Protein AF-A0AAN8W7M7-F1 (afdb_monomer_lite)

Structure (mmCIF, N/CA/C/O backbone):
data_AF-A0AAN8W7M7-F1
#
_entry.id   AF-A0AAN8W7M7-F1
#
loop_
_atom_site.group_PDB
_atom_site.id
_atom_site.type_symbol
_atom_site.label_atom_id
_atom_site.label_alt_id
_atom_site.label_comp_id
_atom_site.label_asym_id
_atom_site.label_entity_id
_atom_site.label_seq_id
_atom_site.pdbx_PDB_ins_code
_atom_site.Cartn_x
_atom_site.Cartn_y
_atom_site.Cartn_z
_atom_site.occupancy
_atom_site.B_iso_or_equiv
_atom_site.auth_seq_id
_atom_site.auth_comp_id
_atom_site.auth_asym_id
_atom_site.auth_atom_id
_atom_site.pdbx_PDB_model_num
ATOM 1 N N . MET A 1 1 ? -15.873 6.853 19.336 1.00 48.91 1 MET A N 1
ATOM 2 C CA . MET A 1 1 ? -15.543 5.519 18.790 1.00 48.91 1 MET A CA 1
ATOM 3 C C . MET A 1 1 ? -14.182 5.645 18.121 1.00 48.91 1 MET A C 1
ATOM 5 O O . MET A 1 1 ? -13.987 6.642 17.441 1.00 48.91 1 MET A O 1
ATOM 9 N N . ILE A 1 2 ? -13.225 4.752 18.388 1.00 52.62 2 ILE A N 1
ATOM 10 C CA . ILE A 1 2 ? -11.899 4.818 17.746 1.00 52.62 2 ILE A CA 1
ATOM 11 C C . ILE A 1 2 ? -12.041 4.187 16.356 1.00 52.62 2 ILE A C 1
ATOM 13 O O . ILE A 1 2 ? -12.445 3.024 16.296 1.00 52.62 2 ILE A O 1
ATOM 17 N N . PRO A 1 3 ? -11.762 4.911 15.264 1.00 59.16 3 PRO A N 1
ATOM 18 C CA . PRO A 1 3 ? -11.926 4.378 13.921 1.00 59.16 3 PRO A CA 1
ATOM 19 C C . PRO A 1 3 ? -10.952 3.215 13.685 1.00 59.16 3 PRO A C 1
ATOM 21 O O . PRO A 1 3 ? -9.737 3.339 13.873 1.00 59.16 3 PRO A O 1
ATOM 24 N N . ALA A 1 4 ? -11.508 2.058 13.327 1.00 56.62 4 ALA A N 1
ATOM 25 C CA . ALA A 1 4 ? -10.762 0.838 13.054 1.00 56.62 4 ALA A CA 1
ATOM 26 C C . ALA A 1 4 ? -10.375 0.788 11.576 1.00 56.62 4 ALA A C 1
ATOM 28 O O . ALA A 1 4 ? -11.257 0.900 10.730 1.00 56.62 4 ALA A O 1
ATOM 29 N N . VAL A 1 5 ? -9.089 0.586 11.276 1.00 61.38 5 VAL A N 1
ATOM 30 C CA . VAL A 1 5 ? -8.593 0.468 9.898 1.00 61.38 5 VAL A CA 1
ATOM 31 C C . VAL A 1 5 ? -8.290 -0.986 9.548 1.00 61.38 5 VAL A C 1
ATOM 33 O O . VAL A 1 5 ? -7.546 -1.661 10.269 1.00 61.38 5 VAL A O 1
ATOM 36 N N . LEU A 1 6 ? -8.848 -1.446 8.425 1.00 55.50 6 LEU A N 1
ATOM 37 C CA . LEU A 1 6 ? -8.321 -2.572 7.653 1.00 55.50 6 LEU A CA 1
ATOM 38 C C . LEU A 1 6 ? -7.426 -1.991 6.555 1.00 55.50 6 LEU A C 1
ATOM 40 O O . LEU A 1 6 ? -7.932 -1.289 5.680 1.00 55.50 6 LEU A O 1
ATOM 44 N N . MET A 1 7 ? -6.118 -2.247 6.625 1.00 55.16 7 MET A N 1
ATOM 45 C CA . MET A 1 7 ? -5.157 -1.791 5.617 1.00 55.16 7 MET A CA 1
ATOM 46 C C . MET A 1 7 ? -4.913 -2.913 4.617 1.00 55.16 7 MET A C 1
ATOM 48 O O . MET A 1 7 ? -4.115 -3.805 4.884 1.00 55.16 7 MET A O 1
ATOM 52 N N . ALA A 1 8 ? -5.638 -2.913 3.500 1.00 55.44 8 ALA A N 1
ATOM 53 C CA . ALA A 1 8 ? -5.458 -3.947 2.488 1.00 55.44 8 ALA A CA 1
ATOM 54 C C . ALA A 1 8 ? -4.389 -3.546 1.476 1.00 55.44 8 ALA A C 1
ATOM 56 O O . ALA A 1 8 ? -4.497 -2.503 0.821 1.00 55.44 8 ALA A O 1
ATOM 57 N N . ILE A 1 9 ? -3.366 -4.397 1.385 1.00 53.19 9 ILE A N 1
ATOM 58 C CA . ILE A 1 9 ? -2.239 -4.246 0.477 1.00 53.19 9 ILE A CA 1
ATOM 59 C C . ILE A 1 9 ? -2.463 -5.194 -0.692 1.00 53.19 9 ILE A C 1
ATOM 61 O O . ILE A 1 9 ? -2.565 -6.410 -0.535 1.00 53.19 9 ILE A O 1
ATOM 65 N N . TRP A 1 10 ? -2.666 -4.599 -1.861 1.00 57.31 10 TRP A N 1
ATOM 66 C CA . TRP A 1 10 ? -3.064 -5.319 -3.059 1.00 57.31 10 TRP A CA 1
ATOM 67 C C . TRP A 1 10 ? -1.834 -5.653 -3.888 1.00 57.31 10 TRP A C 1
ATOM 69 O O . TRP A 1 10 ? -1.489 -4.918 -4.814 1.00 57.31 10 TRP A O 1
ATOM 79 N N . GLY A 1 11 ? -1.203 -6.783 -3.577 1.00 50.47 11 GLY A N 1
ATOM 80 C CA . GLY A 1 11 ? -0.326 -7.473 -4.510 1.00 50.47 11 GLY A CA 1
ATOM 81 C C . GLY A 1 11 ? -1.162 -8.013 -5.664 1.00 50.47 11 GLY A C 1
ATOM 82 O O . GLY A 1 11 ? -1.780 -9.073 -5.577 1.00 50.47 11 GLY A O 1
ATOM 83 N N . TRP A 1 12 ? -1.240 -7.255 -6.751 1.00 53.88 12 TRP A N 1
ATOM 84 C CA . TRP A 1 12 ? -1.581 -7.848 -8.031 1.00 53.88 12 TRP A CA 1
ATOM 85 C C . TRP A 1 12 ? -0.341 -8.565 -8.499 1.00 53.88 12 TRP A C 1
ATOM 87 O O . TRP A 1 12 ? 0.666 -7.890 -8.723 1.00 53.88 12 TRP A O 1
ATOM 97 N N . PRO A 1 13 ? -0.367 -9.898 -8.607 1.00 47.41 13 PRO A N 1
ATOM 98 C CA . PRO A 1 13 ? 0.835 -10.595 -8.976 1.00 47.41 13 PRO A CA 1
ATOM 99 C C . PRO A 1 13 ? 1.185 -10.136 -10.390 1.00 47.41 13 PRO A C 1
ATOM 101 O O . PRO A 1 13 ? 0.409 -10.323 -11.333 1.00 47.41 13 PRO A O 1
ATOM 104 N N . SER A 1 14 ? 2.375 -9.549 -10.521 1.00 45.50 14 SER A N 1
ATOM 105 C CA . SER A 1 14 ? 3.036 -9.192 -11.784 1.00 45.50 14 SER A CA 1
ATOM 106 C C . SER A 1 14 ? 2.979 -10.330 -12.820 1.00 45.50 14 SER A C 1
ATOM 108 O O . SER A 1 14 ? 3.102 -10.102 -14.014 1.00 45.50 14 SER A O 1
ATOM 110 N N . SER A 1 15 ? 2.686 -11.557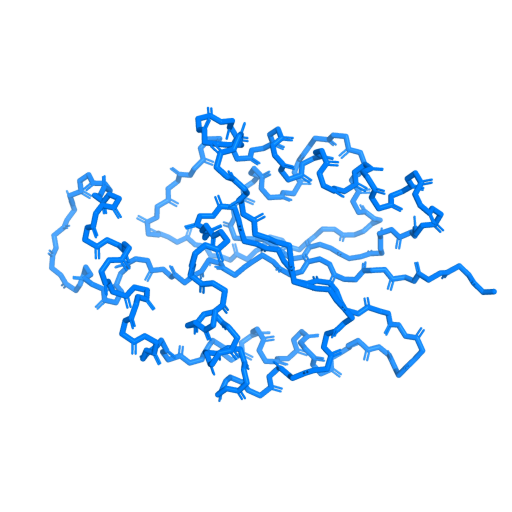 -12.383 1.00 42.62 15 SER A N 1
ATOM 111 C CA . SER A 1 15 ? 2.349 -12.742 -13.179 1.00 42.62 15 SER A CA 1
ATOM 112 C C . SER A 1 15 ? 1.275 -12.594 -14.266 1.00 42.62 15 SER A C 1
ATOM 114 O O . SER A 1 15 ? 1.316 -13.375 -15.208 1.00 42.62 15 SER A O 1
ATOM 116 N N . LEU A 1 16 ? 0.354 -11.622 -14.211 1.00 45.38 16 LEU A N 1
ATOM 117 C CA . LEU A 1 16 ? -0.549 -11.382 -15.356 1.00 45.38 16 LEU A CA 1
ATOM 118 C C . LEU A 1 16 ? 0.182 -10.758 -16.557 1.00 45.38 16 LEU A C 1
ATOM 120 O O . LEU A 1 16 ? -0.255 -10.934 -17.688 1.00 45.38 16 LEU A O 1
ATOM 124 N N . LEU A 1 17 ? 1.323 -10.099 -16.326 1.00 45.66 17 LEU A N 1
ATOM 125 C CA . LEU A 1 17 ? 2.305 -9.752 -17.365 1.00 45.66 17 LEU A CA 1
ATOM 126 C C . LEU A 1 17 ? 3.271 -10.907 -17.655 1.00 45.66 17 LEU A C 1
ATOM 128 O O . LEU A 1 17 ? 3.847 -10.999 -18.734 1.00 45.66 17 LEU A O 1
ATOM 132 N N . HIS A 1 18 ? 3.475 -11.775 -16.667 1.00 47.53 18 HIS A N 1
ATOM 133 C CA . HIS A 1 18 ? 4.533 -12.777 -16.619 1.00 47.53 18 HIS A CA 1
ATOM 134 C C . HIS A 1 18 ? 4.004 -14.208 -16.787 1.00 47.53 18 HIS A C 1
ATOM 136 O O . HIS A 1 18 ? 4.516 -15.148 -16.179 1.00 47.53 18 HIS A O 1
ATOM 142 N N . GLU A 1 19 ? 3.036 -14.418 -17.686 1.00 41.47 19 GLU A N 1
ATOM 143 C CA . GLU A 1 19 ? 2.653 -15.773 -18.113 1.00 41.47 19 GLU A CA 1
ATOM 144 C C . GLU A 1 19 ? 3.833 -16.549 -18.727 1.00 41.47 19 GLU A C 1
ATOM 146 O O . GLU A 1 19 ? 3.750 -17.760 -18.933 1.00 41.47 19 GLU A O 1
ATOM 151 N N . LYS A 1 20 ? 4.965 -15.889 -19.011 1.00 42.25 20 LYS A N 1
ATOM 152 C CA . LYS A 1 20 ? 6.170 -16.536 -19.524 1.00 42.25 20 LYS A CA 1
ATOM 153 C C . LYS A 1 20 ? 7.436 -15.895 -18.952 1.00 42.25 20 LYS A C 1
ATOM 155 O O . LYS A 1 20 ? 7.844 -14.829 -19.400 1.00 42.25 20 LYS A O 1
ATOM 160 N N . ASN A 1 21 ? 8.123 -16.664 -18.103 1.00 43.09 21 ASN A N 1
ATOM 161 C CA . ASN A 1 21 ? 9.558 -16.617 -17.766 1.00 43.09 21 ASN A CA 1
ATOM 162 C C . ASN A 1 21 ? 9.944 -15.955 -16.438 1.00 43.09 21 ASN A C 1
ATOM 164 O O . ASN A 1 21 ? 9.707 -14.784 -16.224 1.00 43.09 21 ASN A O 1
ATOM 168 N N . LEU A 1 22 ? 10.673 -16.716 -15.621 1.00 49.09 22 LEU A N 1
ATOM 169 C CA . LEU A 1 22 ? 11.419 -16.354 -14.407 1.00 49.09 22 LEU A CA 1
ATOM 170 C C . LEU A 1 22 ? 12.398 -15.167 -14.604 1.00 49.09 22 LEU A C 1
ATOM 172 O O . LEU A 1 22 ? 13.615 -15.362 -14.582 1.00 49.09 22 LEU A O 1
ATOM 176 N N . ARG A 1 23 ? 11.916 -13.947 -14.856 1.00 53.19 23 ARG A N 1
ATOM 177 C CA . ARG A 1 23 ? 12.758 -12.757 -15.051 1.00 53.19 23 ARG A CA 1
ATOM 178 C C . ARG A 1 23 ? 12.646 -11.788 -13.876 1.00 53.19 23 ARG A C 1
ATOM 180 O O . ARG A 1 23 ? 11.663 -11.773 -13.145 1.00 53.19 23 ARG A O 1
ATOM 187 N N . VAL A 1 24 ? 13.723 -11.022 -13.701 1.00 63.88 24 VAL A N 1
ATOM 188 C CA . VAL A 1 24 ? 13.860 -9.912 -12.749 1.00 63.88 24 VAL A CA 1
ATOM 189 C C . VAL A 1 24 ? 12.692 -8.938 -12.932 1.00 63.88 24 VAL A C 1
ATOM 191 O O . VAL A 1 24 ? 12.318 -8.652 -14.067 1.00 63.88 24 VAL A O 1
ATOM 194 N N . PHE A 1 25 ? 12.129 -8.446 -11.825 1.00 70.69 25 PHE A N 1
ATOM 195 C CA . PHE A 1 25 ? 11.065 -7.441 -11.832 1.00 70.69 25 PHE A CA 1
ATOM 196 C C . PHE A 1 25 ? 11.503 -6.187 -12.608 1.00 70.69 25 PHE A C 1
ATOM 198 O O . PHE A 1 25 ? 12.556 -5.622 -12.312 1.00 70.69 25 PHE A O 1
ATOM 205 N N . ASP A 1 26 ? 10.696 -5.769 -13.587 1.00 77.31 26 ASP A N 1
ATOM 206 C CA . ASP A 1 26 ? 10.883 -4.533 -14.351 1.00 77.31 26 ASP A CA 1
ATOM 207 C C . ASP A 1 26 ? 9.786 -3.531 -13.982 1.00 77.31 26 ASP A C 1
ATOM 209 O O . ASP A 1 26 ? 8.606 -3.750 -14.265 1.00 77.31 26 ASP A O 1
ATOM 213 N N . GLU A 1 27 ? 10.187 -2.443 -13.325 1.00 77.81 27 GLU A N 1
ATOM 214 C CA . GLU A 1 27 ? 9.272 -1.432 -12.785 1.00 77.81 27 GLU A CA 1
ATOM 215 C C . GLU A 1 27 ? 8.519 -0.691 -13.898 1.00 77.81 27 GLU A C 1
ATOM 217 O O . GLU A 1 27 ? 7.318 -0.474 -13.776 1.00 77.81 27 GLU A O 1
ATOM 222 N N . ASN A 1 28 ? 9.178 -0.403 -15.027 1.00 84.25 28 ASN A N 1
ATOM 223 C CA . ASN A 1 28 ? 8.558 0.306 -16.151 1.00 84.25 28 ASN A CA 1
ATOM 224 C C . ASN A 1 28 ? 7.439 -0.518 -16.804 1.00 84.25 28 ASN A C 1
ATOM 226 O O . ASN A 1 28 ? 6.335 -0.015 -16.989 1.00 84.25 28 ASN A O 1
ATOM 230 N N . SER A 1 29 ? 7.691 -1.796 -17.110 1.00 82.75 29 SER A N 1
ATOM 231 C CA . SER A 1 29 ? 6.667 -2.686 -17.679 1.00 82.75 29 SER A CA 1
ATOM 232 C C . SER A 1 29 ? 5.493 -2.889 -16.720 1.00 82.75 29 SER A C 1
ATOM 234 O O . SER A 1 29 ? 4.347 -3.029 -17.151 1.00 82.75 29 SER A O 1
ATOM 236 N N . PHE A 1 30 ? 5.766 -2.933 -15.411 1.00 79.75 30 PHE A N 1
ATOM 237 C CA . PHE A 1 30 ? 4.713 -2.997 -14.405 1.00 79.75 30 PHE A CA 1
ATOM 238 C C . PHE A 1 30 ? 3.869 -1.721 -14.416 1.00 79.75 30 PHE A C 1
ATOM 240 O O . PHE A 1 30 ? 2.645 -1.815 -14.476 1.00 79.75 30 PHE A O 1
ATOM 247 N N . ASP A 1 31 ? 4.505 -0.553 -14.427 1.00 84.62 31 ASP A N 1
ATOM 248 C CA . ASP A 1 31 ? 3.836 0.746 -14.461 1.00 84.62 31 ASP A CA 1
ATOM 249 C C . ASP A 1 31 ? 2.972 0.935 -15.717 1.00 84.62 31 ASP A C 1
ATOM 251 O O . ASP A 1 31 ? 1.811 1.333 -15.612 1.00 84.62 31 ASP A O 1
ATOM 255 N N . GLU A 1 32 ? 3.469 0.546 -16.893 1.00 87.31 32 GLU A N 1
ATOM 256 C CA . GLU A 1 32 ? 2.687 0.573 -18.136 1.00 87.31 32 GLU A CA 1
ATOM 257 C C . GLU A 1 32 ? 1.430 -0.307 -18.046 1.00 87.31 32 GLU A C 1
ATOM 259 O O . GLU A 1 32 ? 0.348 0.084 -18.487 1.00 87.31 32 GLU A O 1
ATOM 264 N N . TRP A 1 33 ? 1.533 -1.487 -17.432 1.00 83.88 33 TRP A N 1
ATOM 265 C CA . TRP A 1 33 ? 0.382 -2.366 -17.214 1.00 83.88 33 TRP A CA 1
ATOM 266 C C . TRP A 1 33 ? -0.608 -1.814 -16.190 1.00 83.88 33 TRP A C 1
ATOM 268 O O . TRP A 1 33 ? -1.822 -1.977 -16.342 1.00 83.88 33 TRP A O 1
ATOM 278 N N . VAL A 1 34 ? -0.111 -1.154 -15.142 1.00 84.62 34 VAL A N 1
ATOM 279 C CA . VAL A 1 34 ? -0.958 -0.456 -14.174 1.00 84.62 34 VAL A CA 1
ATOM 280 C C . VAL A 1 34 ? -1.840 0.567 -14.881 1.00 84.62 34 VAL A C 1
ATOM 282 O O . VAL A 1 34 ? -3.044 0.619 -14.595 1.00 84.62 34 VAL A O 1
ATOM 285 N N . ASP A 1 35 ? -1.261 1.325 -15.807 1.00 89.75 35 ASP A N 1
ATOM 286 C CA . ASP A 1 35 ? -1.930 2.397 -16.539 1.00 89.75 35 ASP A CA 1
ATOM 287 C C . ASP A 1 35 ? -3.039 1.887 -17.476 1.00 89.75 35 ASP A C 1
ATOM 289 O O . ASP A 1 35 ? -3.988 2.618 -17.770 1.00 89.75 35 ASP A O 1
ATOM 293 N N . LEU A 1 36 ? -3.021 0.603 -17.860 1.00 88.56 36 LEU A N 1
ATOM 294 C CA . LEU A 1 36 ? -4.134 -0.022 -18.590 1.00 88.56 36 LEU A CA 1
ATOM 295 C C . LEU A 1 36 ? -5.420 -0.071 -17.746 1.00 88.56 36 LEU A C 1
ATOM 297 O O . LEU A 1 36 ? -6.532 0.041 -18.270 1.00 88.56 36 LEU A O 1
ATOM 301 N N . ALA A 1 37 ? -5.292 -0.197 -16.421 1.00 86.94 37 ALA A N 1
ATOM 302 C CA . ALA A 1 37 ? -6.415 -0.373 -15.501 1.00 86.94 37 ALA A CA 1
ATOM 303 C C . ALA A 1 37 ? -7.363 -1.526 -15.903 1.00 86.94 37 ALA A C 1
ATOM 305 O O . ALA A 1 37 ? -8.589 -1.377 -15.873 1.00 86.94 37 ALA A O 1
ATOM 306 N N . GLU A 1 38 ? -6.771 -2.656 -16.300 1.00 85.50 38 GLU A N 1
ATOM 307 C CA . GLU A 1 38 ? -7.453 -3.892 -16.729 1.00 85.50 38 GLU A CA 1
ATOM 308 C C . GLU A 1 38 ? -7.131 -5.073 -15.818 1.00 85.50 38 GLU A C 1
ATOM 310 O O . GLU A 1 38 ? -7.131 -6.242 -16.204 1.00 85.50 38 GLU A O 1
ATOM 315 N N . ALA A 1 39 ? -6.820 -4.764 -14.573 1.00 78.56 39 ALA A N 1
ATOM 316 C CA . ALA A 1 39 ? -6.437 -5.768 -13.625 1.00 78.56 39 ALA A CA 1
ATOM 317 C C . ALA A 1 39 ? -7.710 -6.636 -13.313 1.00 78.56 39 ALA A C 1
ATOM 319 O O . ALA A 1 39 ? -8.729 -6.072 -12.894 1.00 78.56 39 ALA A O 1
ATOM 320 N N . PRO A 1 40 ? -7.700 -7.993 -13.456 1.00 76.06 40 PRO A N 1
ATOM 321 C CA . PRO A 1 40 ? -8.760 -8.935 -13.002 1.00 76.06 40 PRO A CA 1
ATOM 322 C C . PRO A 1 40 ? -8.906 -9.204 -11.478 1.00 76.06 40 PRO A C 1
ATOM 324 O O . PRO A 1 40 ? -8.009 -9.717 -10.814 1.00 76.06 40 PRO A O 1
ATOM 327 N N . ALA A 1 41 ? -10.058 -8.873 -10.894 1.00 72.50 41 ALA A N 1
ATOM 328 C CA . ALA A 1 41 ? -10.258 -8.873 -9.440 1.00 72.50 41 ALA A CA 1
ATOM 329 C C . ALA A 1 41 ? -9.889 -10.194 -8.723 1.00 72.50 41 ALA A C 1
ATOM 331 O O . ALA A 1 41 ? -10.367 -11.277 -9.075 1.00 72.50 41 ALA A O 1
ATOM 332 N N . LEU A 1 42 ? -9.123 -10.105 -7.629 1.00 70.75 42 LEU A N 1
ATOM 333 C CA . LEU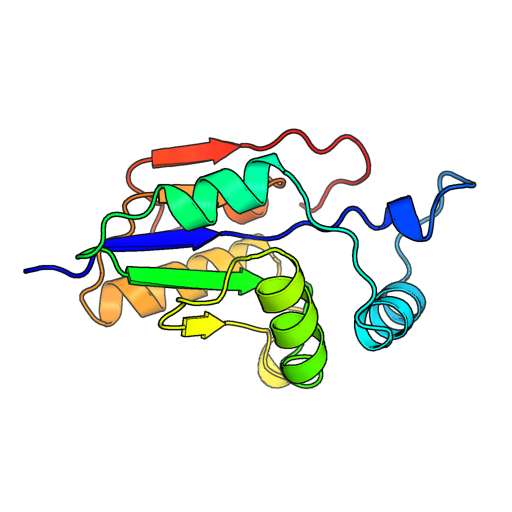 A 1 42 ? -8.847 -11.246 -6.752 1.00 70.75 42 LEU A CA 1
ATOM 334 C C . LEU A 1 42 ? -10.051 -11.527 -5.831 1.00 70.75 42 LEU A C 1
ATOM 336 O O . LEU A 1 42 ? -10.440 -10.699 -5.006 1.00 70.75 42 LEU A O 1
ATOM 340 N N . ARG A 1 43 ? -10.632 -12.733 -5.908 1.00 71.00 43 ARG A N 1
ATOM 341 C CA . ARG A 1 43 ? -11.837 -13.102 -5.126 1.00 71.00 43 ARG A CA 1
ATOM 342 C C . ARG A 1 43 ? -11.657 -13.013 -3.604 1.00 71.00 43 ARG A C 1
ATOM 344 O O . ARG A 1 43 ? -12.590 -12.630 -2.904 1.00 71.00 43 ARG A O 1
ATOM 351 N N . ALA A 1 44 ? -10.489 -13.391 -3.079 1.00 68.56 44 ALA A N 1
ATOM 352 C CA . ALA A 1 44 ? -10.198 -13.308 -1.638 1.00 68.56 44 ALA A CA 1
ATOM 353 C C . ALA A 1 44 ? -10.224 -11.855 -1.136 1.00 68.56 44 ALA A C 1
ATOM 355 O O . ALA A 1 44 ? -10.685 -11.540 -0.044 1.00 68.56 44 ALA A O 1
ATOM 356 N N . SER A 1 45 ? -9.779 -10.979 -2.013 1.00 67.19 45 SER A N 1
ATOM 357 C CA . SER A 1 45 ? -9.669 -9.548 -1.854 1.00 67.19 45 SER A CA 1
ATOM 358 C C . SER A 1 45 ? -11.042 -8.861 -1.845 1.00 67.19 45 SER A C 1
ATOM 360 O O . SER A 1 45 ? -11.318 -8.070 -0.950 1.00 67.19 45 SER A O 1
ATOM 362 N N . LEU A 1 46 ? -11.964 -9.269 -2.730 1.00 72.00 46 LEU A N 1
ATOM 363 C CA . LEU A 1 46 ? -13.381 -8.870 -2.662 1.00 72.00 46 LEU A CA 1
ATOM 364 C C . LEU A 1 46 ? -13.992 -9.209 -1.292 1.00 72.00 46 LEU A C 1
ATOM 366 O O . LEU A 1 46 ? -14.663 -8.376 -0.686 1.00 72.00 46 LEU A O 1
ATOM 370 N N . ARG A 1 47 ? -13.740 -10.422 -0.772 1.00 73.31 47 ARG A N 1
ATOM 371 C CA . ARG A 1 47 ? -14.263 -10.814 0.547 1.00 73.31 47 ARG A CA 1
ATOM 372 C C . ARG A 1 47 ? -13.772 -9.871 1.643 1.00 73.31 47 ARG A C 1
ATOM 374 O O . ARG A 1 47 ? -14.580 -9.459 2.465 1.00 73.31 47 ARG A O 1
ATOM 381 N N . LEU A 1 48 ? -12.500 -9.477 1.632 1.00 71.00 48 LEU A N 1
ATOM 382 C CA . LEU A 1 48 ? -11.962 -8.512 2.598 1.00 71.00 48 LEU A CA 1
ATOM 383 C C . LEU A 1 48 ? -12.678 -7.153 2.525 1.00 71.00 48 LEU A C 1
ATOM 385 O O . LEU A 1 48 ? -13.039 -6.613 3.569 1.00 71.00 48 LEU A O 1
ATOM 389 N N . CYS A 1 49 ? -12.975 -6.657 1.320 1.00 71.81 49 CYS A N 1
ATOM 390 C CA . CYS A 1 49 ? -13.744 -5.421 1.131 1.00 71.81 49 CYS A CA 1
ATOM 391 C C . CYS A 1 49 ? -15.155 -5.510 1.733 1.00 71.81 49 CYS A C 1
ATOM 393 O O . CYS A 1 49 ? -15.642 -4.549 2.322 1.00 71.81 49 CYS A O 1
ATOM 395 N N . THR A 1 50 ? -15.798 -6.680 1.633 1.00 70.12 50 THR A N 1
ATOM 396 C CA . THR A 1 50 ? -17.151 -6.912 2.175 1.00 70.12 50 THR A CA 1
ATOM 397 C C . THR A 1 50 ? -17.192 -7.224 3.671 1.00 70.12 50 THR A C 1
ATOM 399 O O . THR A 1 50 ? -18.243 -7.106 4.291 1.00 70.12 50 THR A O 1
ATOM 402 N N . LEU A 1 51 ? -16.074 -7.662 4.258 1.00 68.62 51 LEU A N 1
ATOM 403 C CA . LEU A 1 51 ? -16.008 -8.089 5.660 1.00 68.62 51 LEU A CA 1
ATOM 404 C C . LEU A 1 51 ? -15.759 -6.934 6.631 1.00 68.62 51 LEU A C 1
ATOM 406 O O . LEU A 1 51 ? -15.829 -7.141 7.844 1.00 68.62 51 LEU A O 1
ATOM 410 N N . THR A 1 52 ? -15.461 -5.734 6.131 1.00 66.00 52 THR A N 1
ATOM 411 C CA . THR A 1 52 ? -15.323 -4.576 7.013 1.00 66.00 52 THR A CA 1
ATOM 412 C C . THR A 1 52 ? -16.713 -4.179 7.519 1.00 66.00 52 THR A C 1
ATOM 414 O O . THR A 1 52 ? -17.603 -3.956 6.698 1.00 66.00 52 THR A O 1
ATOM 417 N N . PRO A 1 53 ? -16.935 -4.108 8.846 1.00 59.81 53 PRO A N 1
ATOM 418 C CA . PRO A 1 53 ? -18.215 -3.677 9.404 1.00 59.81 53 PRO A CA 1
ATOM 419 C C . PRO A 1 53 ? -18.609 -2.293 8.879 1.00 59.81 53 PRO A C 1
ATOM 421 O O . PRO A 1 53 ? -17.727 -1.481 8.616 1.00 59.81 53 PRO A O 1
ATOM 424 N N . ALA A 1 54 ? -19.909 -1.998 8.798 1.00 60.16 54 ALA A N 1
ATOM 425 C CA . ALA A 1 54 ? -20.411 -0.701 8.324 1.00 60.16 54 ALA A CA 1
ATOM 426 C C . ALA A 1 54 ? -19.847 0.508 9.106 1.00 60.16 54 ALA A C 1
ATOM 428 O O . ALA A 1 54 ? -19.694 1.585 8.540 1.00 60.16 54 ALA A O 1
ATOM 429 N N . ASP A 1 55 ? -19.485 0.309 10.378 1.00 61.19 55 ASP A N 1
ATOM 430 C CA . ASP A 1 55 ? -18.888 1.333 11.250 1.00 61.19 55 ASP A CA 1
ATOM 431 C C . ASP A 1 55 ? -17.341 1.329 11.230 1.00 61.19 55 ASP A C 1
ATOM 433 O O . ASP A 1 55 ? -16.689 2.103 11.936 1.00 61.19 55 ASP A O 1
ATOM 437 N N . GLY A 1 56 ? -16.733 0.410 10.474 1.00 63.81 56 GLY A N 1
ATOM 438 C CA . GLY A 1 56 ? -15.290 0.293 10.283 1.00 63.81 56 GLY A CA 1
ATOM 439 C C . GLY A 1 56 ? -14.815 1.105 9.082 1.00 63.81 56 GLY A C 1
ATOM 440 O O . GLY A 1 56 ? -15.515 1.243 8.084 1.00 63.81 56 GLY A O 1
ATOM 441 N N . ILE A 1 57 ? -13.591 1.622 9.155 1.00 67.56 57 ILE A N 1
ATOM 442 C CA . ILE A 1 57 ? -13.001 2.440 8.099 1.00 67.56 57 ILE A CA 1
ATOM 443 C C . ILE A 1 57 ? -12.056 1.588 7.255 1.00 67.56 57 ILE A C 1
ATOM 445 O O . ILE A 1 57 ? -11.122 0.959 7.753 1.00 67.56 57 ILE A O 1
ATOM 449 N N . GLN A 1 58 ? -12.276 1.578 5.943 1.00 69.81 58 GLN A N 1
ATOM 450 C CA . GLN A 1 58 ? -11.386 0.898 5.005 1.00 69.81 58 GLN A CA 1
ATOM 451 C C . GLN A 1 58 ? -10.326 1.875 4.503 1.00 69.81 58 GLN A C 1
ATOM 453 O O . GLN A 1 58 ? -10.647 2.928 3.947 1.00 69.81 58 GLN A O 1
ATOM 458 N N . THR A 1 59 ? -9.053 1.524 4.687 1.00 69.88 59 THR A N 1
ATOM 459 C CA . THR A 1 59 ? -7.934 2.230 4.057 1.00 69.88 59 THR A CA 1
ATOM 460 C C . THR A 1 59 ? -7.208 1.267 3.138 1.00 69.88 59 THR A C 1
ATOM 462 O O . THR A 1 59 ? -6.752 0.209 3.554 1.00 69.88 59 THR A O 1
ATOM 465 N N . TYR A 1 60 ? -7.062 1.638 1.877 1.00 72.31 60 TYR A N 1
ATOM 466 C CA . TYR A 1 60 ? -6.244 0.892 0.935 1.00 72.31 60 TYR A CA 1
ATOM 467 C C . TYR A 1 60 ? -4.866 1.518 0.851 1.00 72.31 60 TYR A C 1
ATOM 469 O O . TYR A 1 60 ? -4.740 2.743 0.813 1.00 72.31 60 TYR A O 1
ATOM 477 N N . SER A 1 61 ? -3.831 0.687 0.809 1.00 68.25 61 SER A N 1
ATOM 478 C CA . SER A 1 61 ? -2.478 1.164 0.566 1.00 68.25 61 SER A CA 1
ATOM 479 C C . SER A 1 61 ? -1.751 0.255 -0.400 1.00 68.25 61 SER A C 1
ATOM 481 O O . SER A 1 61 ? -1.872 -0.964 -0.326 1.00 68.25 61 SER A O 1
ATOM 483 N N . ALA A 1 62 ? -0.997 0.856 -1.311 1.00 70.31 62 ALA A N 1
ATOM 484 C CA . ALA A 1 62 ? -0.172 0.123 -2.251 1.00 70.31 62 ALA A CA 1
ATOM 485 C C . ALA A 1 62 ? 1.230 0.736 -2.277 1.00 70.31 62 ALA A C 1
ATOM 487 O O . ALA A 1 62 ? 1.425 1.875 -2.690 1.00 70.31 62 ALA A O 1
ATOM 488 N N . ASN A 1 63 ? 2.207 -0.049 -1.831 1.00 68.38 63 ASN A N 1
ATOM 489 C CA . ASN A 1 63 ? 3.631 0.287 -1.813 1.00 68.38 63 ASN A CA 1
ATOM 490 C C . ASN A 1 63 ? 4.290 0.264 -3.199 1.00 68.38 63 ASN A C 1
ATOM 492 O O . ASN A 1 63 ? 5.391 0.778 -3.316 1.00 68.38 63 ASN A O 1
ATOM 496 N N . TRP A 1 64 ? 3.659 -0.290 -4.230 1.00 73.44 64 TRP A N 1
ATOM 497 C CA . TRP A 1 64 ? 4.200 -0.313 -5.602 1.00 73.44 64 TRP A CA 1
ATOM 498 C C . TRP A 1 64 ? 3.420 0.568 -6.564 1.00 73.44 64 TRP A C 1
ATOM 500 O O . TRP A 1 64 ? 3.587 0.471 -7.769 1.00 73.44 64 TRP A O 1
ATOM 510 N N . ARG A 1 65 ? 2.508 1.386 -6.038 1.00 84.19 65 ARG A N 1
ATOM 511 C CA . ARG A 1 65 ? 1.721 2.315 -6.837 1.00 84.19 65 ARG A CA 1
ATOM 512 C C . ARG A 1 65 ? 2.112 3.720 -6.458 1.00 84.19 65 ARG A C 1
ATOM 514 O O . ARG A 1 65 ? 2.130 4.074 -5.276 1.00 84.19 65 ARG A O 1
ATOM 521 N N . SER A 1 66 ? 2.400 4.515 -7.464 1.00 88.38 66 SER A N 1
ATOM 522 C CA . SER A 1 66 ? 2.642 5.935 -7.297 1.00 88.38 66 SER A CA 1
ATOM 523 C C . SER A 1 66 ? 1.319 6.707 -7.246 1.00 88.38 66 SER A C 1
ATOM 525 O O . SER A 1 66 ? 0.266 6.251 -7.700 1.00 88.38 66 SER A O 1
ATOM 527 N N . GLU A 1 67 ? 1.369 7.930 -6.733 1.00 92.38 67 GLU A N 1
ATOM 528 C CA . GLU A 1 67 ? 0.235 8.854 -6.762 1.00 92.38 67 GLU A CA 1
ATOM 529 C C . GLU A 1 67 ? -0.215 9.212 -8.188 1.00 92.38 67 GLU A C 1
ATOM 531 O O . GLU A 1 67 ? -1.404 9.460 -8.399 1.00 92.38 67 GLU A O 1
ATOM 536 N N . TYR A 1 68 ? 0.679 9.180 -9.188 1.00 92.88 68 TYR A N 1
ATOM 537 C CA . TYR A 1 68 ? 0.284 9.444 -10.578 1.00 92.88 68 TYR A CA 1
ATOM 538 C C . TYR A 1 68 ? -0.680 8.364 -11.109 1.00 92.88 68 TYR A C 1
ATOM 540 O O . TYR A 1 68 ? -1.564 8.665 -11.910 1.00 92.88 68 TYR A O 1
ATOM 548 N N . GLN A 1 69 ? -0.595 7.136 -10.581 1.00 90.94 69 GLN A N 1
ATOM 549 C CA . GLN A 1 69 ? -1.441 5.996 -10.954 1.00 90.94 69 GLN A CA 1
ATOM 550 C C . GLN A 1 69 ? -2.762 5.920 -10.174 1.00 90.94 69 GLN A C 1
ATOM 552 O O . GLN A 1 69 ? -3.491 4.920 -10.251 1.00 90.94 69 GLN A O 1
ATOM 557 N N . ARG A 1 70 ? -3.103 6.949 -9.386 1.00 92.38 70 ARG A N 1
ATOM 558 C CA . ARG A 1 70 ? -4.285 6.946 -8.512 1.00 92.38 70 ARG A CA 1
ATOM 559 C C . ARG A 1 70 ? -5.570 6.615 -9.260 1.00 92.38 70 ARG A C 1
ATOM 561 O O . ARG A 1 70 ? -6.321 5.747 -8.817 1.00 92.38 70 ARG A O 1
ATOM 568 N N . ASN A 1 71 ? -5.806 7.260 -10.399 1.00 93.81 71 ASN A N 1
ATOM 569 C CA . ASN A 1 71 ? -7.044 7.086 -11.161 1.00 93.81 71 ASN A CA 1
ATOM 570 C C . ASN A 1 71 ? -7.189 5.652 -11.699 1.00 93.81 71 ASN A C 1
ATOM 572 O O . ASN A 1 71 ? -8.258 5.050 -11.575 1.00 93.81 71 ASN A O 1
ATOM 576 N N . PHE A 1 72 ? -6.104 5.074 -12.219 1.00 90.25 72 PHE A N 1
ATOM 577 C CA . PHE A 1 72 ? -6.069 3.693 -12.708 1.00 90.25 72 PHE A CA 1
ATOM 578 C C . PHE A 1 72 ? -6.297 2.683 -11.579 1.00 90.25 72 PHE A C 1
ATOM 580 O O . PHE A 1 72 ? -7.097 1.753 -11.699 1.00 90.25 72 PHE A O 1
ATOM 587 N N . THR A 1 73 ? -5.670 2.923 -10.426 1.00 87.56 73 THR A N 1
ATOM 588 C CA . THR A 1 73 ? -5.835 2.096 -9.224 1.00 87.56 73 THR A CA 1
ATOM 589 C C . THR A 1 73 ? -7.280 2.132 -8.717 1.00 87.56 73 THR A C 1
ATOM 591 O O . THR A 1 73 ? -7.871 1.087 -8.450 1.00 87.56 73 THR A O 1
ATOM 594 N N . GLN A 1 74 ? -7.899 3.314 -8.655 1.00 88.88 74 GLN A N 1
ATOM 595 C CA . GLN A 1 74 ? -9.301 3.458 -8.252 1.00 88.88 74 GLN A CA 1
ATOM 596 C C . GLN A 1 74 ? -10.270 2.771 -9.218 1.00 88.88 74 GLN A C 1
ATOM 598 O O . GLN A 1 74 ? -11.261 2.191 -8.769 1.00 88.88 74 GLN A O 1
ATOM 603 N N . LYS A 1 75 ? -10.000 2.818 -10.530 1.00 89.06 75 LYS A N 1
ATOM 604 C CA . LYS A 1 75 ? -10.800 2.111 -11.540 1.00 89.06 75 LYS A CA 1
ATOM 605 C C . LYS A 1 75 ? -10.780 0.599 -11.292 1.00 89.06 75 LYS A C 1
ATOM 607 O O . LYS A 1 75 ? -11.849 -0.001 -11.220 1.00 89.06 75 LYS A O 1
ATOM 612 N N . ASN A 1 76 ? -9.603 0.012 -11.066 1.00 84.75 76 ASN A N 1
ATOM 613 C CA . ASN A 1 76 ? -9.470 -1.415 -10.748 1.00 84.75 76 ASN A CA 1
ATOM 614 C C . ASN A 1 76 ? -10.162 -1.799 -9.433 1.00 84.75 76 ASN A C 1
ATOM 616 O O . ASN A 1 76 ? -10.836 -2.827 -9.378 1.00 84.75 76 ASN A O 1
ATOM 620 N N . LEU A 1 77 ? -10.036 -0.982 -8.380 1.00 80.88 77 LEU A N 1
ATOM 621 C CA . LEU A 1 77 ? -10.695 -1.238 -7.091 1.00 80.88 77 LEU A CA 1
ATOM 622 C C . LEU A 1 77 ? -12.223 -1.259 -7.233 1.00 80.88 77 LEU A C 1
ATOM 624 O O . LEU A 1 77 ? -12.870 -2.216 -6.806 1.00 80.88 77 LEU A O 1
ATOM 628 N N . LYS A 1 78 ? -12.789 -0.259 -7.920 1.00 84.88 78 LYS A N 1
ATOM 629 C CA . LYS A 1 78 ? -14.230 -0.192 -8.211 1.00 84.88 78 LYS A CA 1
ATOM 630 C C . LYS A 1 78 ? -14.694 -1.370 -9.061 1.00 84.88 78 LYS A C 1
ATOM 632 O O . LYS A 1 78 ? -15.703 -1.987 -8.737 1.00 84.88 78 LYS A O 1
ATOM 637 N N . PHE A 1 79 ? -13.945 -1.708 -10.111 1.00 82.25 79 PHE A N 1
ATOM 638 C CA . PHE A 1 79 ? -14.230 -2.877 -10.946 1.00 82.25 79 PHE A CA 1
ATOM 639 C C . PHE A 1 79 ? -14.187 -4.183 -10.141 1.00 82.25 79 PHE A C 1
ATOM 641 O O . PHE A 1 79 ? -14.980 -5.091 -10.373 1.00 82.25 79 PHE A O 1
ATOM 648 N N . SER A 1 80 ? -13.316 -4.243 -9.134 1.00 74.94 80 SER A N 1
ATOM 649 C CA . SER A 1 80 ? -13.202 -5.369 -8.209 1.00 74.94 80 SER A CA 1
ATOM 650 C C . SER A 1 80 ? -14.289 -5.407 -7.137 1.00 74.94 80 SER A C 1
ATOM 652 O O . SER A 1 80 ? -14.218 -6.279 -6.283 1.00 74.94 80 SER A O 1
ATOM 654 N N . GLY A 1 81 ? -15.269 -4.495 -7.147 1.00 79.25 81 GLY A N 1
ATOM 655 C CA . GLY A 1 81 ? -16.349 -4.435 -6.155 1.00 79.25 81 GLY A CA 1
ATOM 656 C C . GLY A 1 81 ? -15.951 -3.813 -4.812 1.00 79.25 81 GLY A C 1
ATOM 657 O O . GLY A 1 81 ? -16.708 -3.904 -3.851 1.00 79.25 81 GLY A O 1
ATOM 658 N N . CYS A 1 82 ? -14.781 -3.182 -4.733 1.00 78.44 82 CYS A N 1
ATOM 659 C CA . CYS A 1 82 ? -14.294 -2.494 -3.543 1.00 78.44 82 CYS A CA 1
ATOM 660 C C . CYS A 1 82 ? -14.385 -0.992 -3.793 1.00 78.44 82 CYS A C 1
ATOM 662 O O . CYS A 1 82 ? -13.458 -0.443 -4.367 1.00 78.44 82 CYS A O 1
ATOM 664 N N . SER A 1 83 ? -15.482 -0.325 -3.428 1.00 78.19 83 SER A N 1
ATOM 665 C CA . SER A 1 83 ? -15.696 1.110 -3.708 1.00 78.19 83 SER A CA 1
ATOM 666 C C . SER A 1 83 ? -15.692 2.016 -2.477 1.00 78.19 83 SER A C 1
ATOM 668 O O . SER A 1 83 ? -15.518 3.224 -2.621 1.00 78.19 83 SER A O 1
ATOM 670 N N . ASP A 1 84 ? -15.856 1.444 -1.285 1.00 77.12 84 ASP A N 1
ATOM 671 C CA . ASP A 1 84 ? -16.266 2.192 -0.088 1.00 77.12 84 ASP A CA 1
ATOM 672 C C . ASP A 1 84 ? -15.088 2.463 0.860 1.00 77.12 84 ASP A C 1
ATOM 674 O O . ASP A 1 84 ? -15.161 2.261 2.072 1.00 77.12 84 ASP A O 1
ATOM 678 N N . TRP A 1 85 ? -13.954 2.889 0.300 1.00 80.31 85 TRP A N 1
ATOM 679 C CA . TRP A 1 85 ? -12.784 3.258 1.096 1.00 80.31 85 TRP A CA 1
ATOM 680 C C . TRP A 1 85 ? -12.844 4.704 1.571 1.00 80.31 85 TRP A C 1
ATOM 682 O O . TRP A 1 85 ? -13.188 5.607 0.812 1.00 80.31 85 TRP A O 1
ATOM 692 N N . GLU A 1 86 ? -12.403 4.952 2.804 1.00 83.25 86 GLU A N 1
ATOM 693 C CA . GLU A 1 86 ? -12.181 6.323 3.274 1.00 83.25 86 GLU A CA 1
ATOM 694 C C . GLU A 1 86 ? -10.894 6.889 2.664 1.00 83.25 86 GLU A C 1
ATOM 696 O O . GLU A 1 86 ? -10.817 8.060 2.291 1.00 83.25 86 GLU A O 1
ATOM 701 N N . ARG A 1 87 ? -9.851 6.054 2.569 1.00 85.06 87 ARG A N 1
ATOM 702 C CA . ARG A 1 87 ? -8.506 6.488 2.175 1.00 85.06 87 ARG A CA 1
ATOM 703 C C . ARG A 1 87 ? -7.865 5.506 1.208 1.00 85.06 87 ARG A C 1
ATOM 705 O O . ARG A 1 87 ? -7.932 4.297 1.397 1.00 85.06 87 ARG A O 1
ATOM 712 N N . LEU A 1 88 ? -7.195 6.057 0.199 1.00 87.00 88 LEU A N 1
ATOM 713 C CA . LEU A 1 88 ? -6.291 5.338 -0.695 1.00 87.00 88 LEU A CA 1
ATOM 714 C C . LEU A 1 88 ? -4.914 6.004 -0.605 1.00 87.00 88 LEU A C 1
ATOM 716 O O . LEU A 1 88 ? -4.766 7.151 -1.038 1.00 87.00 88 LEU A O 1
ATOM 720 N N . ILE A 1 89 ? -3.950 5.300 -0.017 1.00 88.31 89 ILE A N 1
ATOM 721 C CA . ILE A 1 89 ? -2.585 5.756 0.262 1.00 88.31 89 ILE A CA 1
ATOM 722 C C . ILE A 1 89 ? -1.643 5.147 -0.780 1.00 88.31 89 ILE A C 1
ATOM 724 O O . ILE A 1 89 ? -1.445 3.930 -0.794 1.00 88.31 89 ILE A O 1
ATOM 728 N N . LEU A 1 90 ? -1.066 5.986 -1.636 1.00 89.56 90 LEU A N 1
ATOM 729 C CA . LEU A 1 90 ? -0.094 5.592 -2.656 1.00 89.56 90 LEU A CA 1
ATOM 730 C C . LEU A 1 90 ? 1.220 6.340 -2.405 1.00 89.56 90 LEU A C 1
ATOM 732 O O . LEU A 1 90 ? 1.290 7.232 -1.552 1.00 89.56 90 LEU A O 1
ATOM 736 N N . ARG A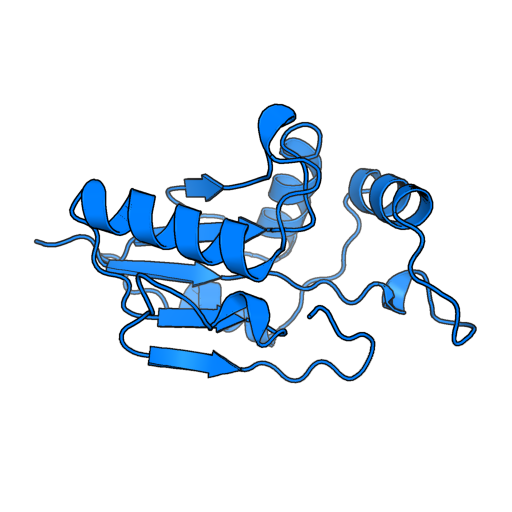 1 91 ? 2.289 5.952 -3.098 1.00 89.00 91 ARG A N 1
ATOM 737 C CA . ARG A 1 91 ? 3.594 6.598 -2.937 1.00 89.00 91 ARG A CA 1
ATOM 738 C C . ARG A 1 91 ? 3.637 7.958 -3.616 1.00 89.00 91 ARG A C 1
ATOM 740 O O . ARG A 1 91 ? 3.438 8.068 -4.827 1.00 89.00 91 ARG A O 1
ATOM 747 N N . GLY A 1 92 ? 3.974 8.985 -2.848 1.00 91.69 92 GLY A N 1
ATOM 748 C CA . GLY A 1 92 ? 4.369 10.282 -3.379 1.00 91.69 92 GLY A CA 1
ATOM 749 C C . GLY A 1 92 ? 5.751 10.233 -4.034 1.00 91.69 92 GLY A C 1
ATOM 750 O O . GLY A 1 92 ? 6.562 9.346 -3.769 1.00 91.69 92 GLY A O 1
ATOM 751 N N . SER A 1 93 ? 6.058 11.235 -4.859 1.00 89.38 93 SER A N 1
ATOM 752 C CA . SER A 1 93 ? 7.360 11.353 -5.533 1.00 89.38 93 SER A CA 1
ATOM 753 C C . SER A 1 93 ? 8.544 11.455 -4.562 1.00 89.38 93 SER A C 1
ATOM 755 O O . SER A 1 93 ? 9.633 10.984 -4.871 1.00 89.38 93 SER A O 1
ATOM 757 N N . SER A 1 94 ? 8.335 12.012 -3.365 1.00 91.56 94 SER A N 1
ATOM 758 C CA . SER A 1 94 ? 9.349 12.088 -2.303 1.00 91.56 94 SER A CA 1
ATOM 759 C C . SER A 1 94 ? 9.590 10.764 -1.570 1.00 91.56 94 SER A C 1
ATOM 761 O O . SER A 1 94 ? 10.472 10.691 -0.722 1.00 91.56 94 SER A O 1
ATOM 763 N N . GLU A 1 95 ? 8.782 9.738 -1.837 1.00 89.38 95 GLU A N 1
ATOM 764 C CA . GLU A 1 95 ? 8.821 8.442 -1.148 1.00 89.38 95 GLU A CA 1
ATOM 765 C C . GLU A 1 95 ? 9.411 7.334 -2.033 1.00 89.38 95 GLU A C 1
ATOM 767 O O . GLU A 1 95 ? 9.444 6.163 -1.638 1.00 89.38 95 GLU A O 1
ATOM 772 N N . VAL A 1 96 ? 9.883 7.699 -3.229 1.00 84.94 96 VAL A N 1
ATOM 773 C CA . VAL A 1 96 ? 10.617 6.819 -4.144 1.00 84.94 96 VAL A CA 1
ATOM 774 C C . VAL A 1 96 ? 11.924 6.374 -3.478 1.00 84.94 96 VAL A C 1
ATOM 776 O O . VAL A 1 96 ? 12.610 7.162 -2.830 1.00 84.94 96 VAL A O 1
ATOM 779 N N . GLY A 1 97 ? 12.253 5.087 -3.597 1.00 85.06 97 GLY A N 1
ATOM 780 C CA . GLY A 1 97 ? 13.454 4.492 -2.996 1.00 85.06 97 GLY A CA 1
ATOM 781 C C . GLY A 1 97 ? 13.336 4.123 -1.511 1.00 85.06 97 GLY A C 1
ATOM 782 O O . GLY A 1 97 ? 14.207 3.426 -0.991 1.00 85.06 97 GLY A O 1
ATOM 783 N N . ILE A 1 98 ? 12.261 4.513 -0.812 1.00 89.31 98 ILE A N 1
ATOM 784 C CA . ILE A 1 98 ? 12.011 4.039 0.560 1.00 89.31 98 ILE A CA 1
ATOM 785 C C . ILE A 1 98 ? 11.620 2.557 0.517 1.00 89.31 98 ILE A C 1
ATOM 787 O O . ILE A 1 98 ? 10.656 2.196 -0.164 1.00 89.31 98 ILE A O 1
ATOM 791 N N . LEU A 1 99 ? 12.300 1.718 1.304 1.00 87.50 99 LEU A N 1
ATOM 792 C CA . LEU A 1 99 ? 11.999 0.286 1.428 1.00 87.50 99 LEU A CA 1
ATOM 793 C C . LEU A 1 99 ? 10.514 0.030 1.717 1.00 87.50 99 LEU A C 1
ATOM 795 O O . LEU A 1 99 ? 9.888 0.758 2.490 1.00 87.50 99 LEU A O 1
ATOM 799 N N . ALA A 1 100 ? 9.954 -1.024 1.118 1.00 83.75 100 ALA A N 1
ATOM 800 C CA . ALA A 1 100 ? 8.543 -1.385 1.258 1.00 83.75 100 ALA A CA 1
ATOM 801 C C . ALA A 1 100 ? 8.120 -1.514 2.728 1.00 83.75 100 ALA A C 1
ATOM 803 O O . ALA A 1 100 ? 7.140 -0.888 3.134 1.00 83.75 100 ALA A O 1
ATOM 804 N N . ALA A 1 101 ? 8.907 -2.230 3.537 1.00 86.19 101 ALA A N 1
ATOM 805 C CA . ALA A 1 101 ? 8.637 -2.400 4.963 1.00 86.19 101 ALA A CA 1
ATOM 806 C C . ALA A 1 101 ? 8.623 -1.066 5.729 1.00 86.19 101 ALA A C 1
ATOM 808 O O . ALA A 1 101 ? 7.722 -0.809 6.530 1.00 86.19 101 ALA A O 1
ATOM 809 N N . SER A 1 102 ? 9.590 -0.184 5.456 1.00 90.06 102 SER A N 1
ATOM 810 C CA . SER A 1 102 ? 9.679 1.136 6.091 1.00 90.06 102 SER A CA 1
ATOM 811 C C . SER A 1 102 ? 8.522 2.045 5.686 1.00 90.06 102 SER A C 1
ATOM 813 O O . SER A 1 102 ? 7.943 2.709 6.543 1.00 90.06 102 SER A O 1
ATOM 815 N N . TYR A 1 103 ? 8.148 2.040 4.405 1.00 88.31 103 TYR A N 1
ATOM 816 C CA . TYR A 1 103 ? 7.011 2.803 3.899 1.00 88.31 103 TYR A CA 1
ATOM 817 C C . TY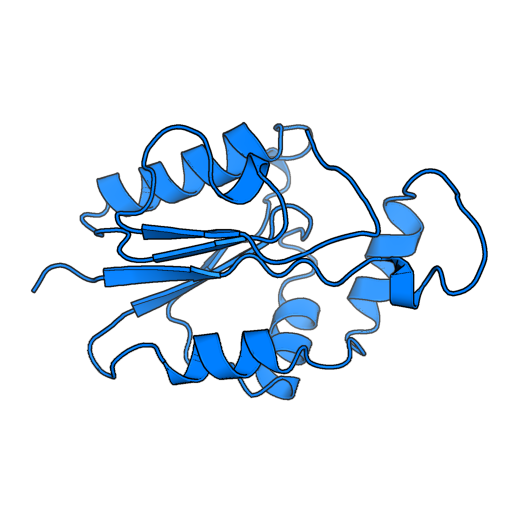R A 1 103 ? 5.702 2.350 4.555 1.00 88.31 103 TYR A C 1
ATOM 819 O O . TYR A 1 103 ? 5.001 3.166 5.154 1.00 88.31 103 TYR A O 1
ATOM 827 N N . GLN A 1 104 ? 5.405 1.047 4.518 1.00 85.50 104 GLN A N 1
ATOM 828 C CA . GLN A 1 104 ? 4.168 0.498 5.080 1.00 85.50 104 GLN A CA 1
ATOM 829 C C . GLN A 1 104 ? 4.082 0.744 6.589 1.00 85.50 104 GLN A C 1
ATOM 831 O O . GLN A 1 104 ? 3.064 1.217 7.096 1.00 85.50 104 GLN A O 1
ATOM 836 N N . SER A 1 105 ? 5.181 0.507 7.310 1.00 89.75 105 SER A N 1
ATOM 837 C CA . SER A 1 105 ? 5.272 0.811 8.736 1.00 89.75 105 SER A CA 1
ATOM 838 C C . SER A 1 105 ? 5.056 2.295 9.041 1.00 89.75 105 SER A C 1
ATOM 840 O O . SER A 1 105 ? 4.347 2.614 9.996 1.00 89.75 105 SER A O 1
ATOM 842 N N . GLY A 1 106 ? 5.620 3.195 8.231 1.00 90.81 106 GLY A N 1
ATOM 843 C CA . GLY A 1 106 ? 5.428 4.638 8.362 1.00 90.81 106 GLY A CA 1
ATOM 844 C C . GLY A 1 106 ? 3.969 5.045 8.163 1.00 90.81 106 GLY A C 1
ATOM 845 O O . GLY A 1 106 ? 3.413 5.750 9.001 1.00 90.81 106 GLY A O 1
ATOM 846 N N . LYS A 1 107 ? 3.300 4.526 7.126 1.00 89.12 107 LYS A N 1
ATOM 847 C CA . LYS A 1 107 ? 1.879 4.818 6.866 1.00 89.12 107 LYS A CA 1
ATOM 848 C C . LYS A 1 107 ? 0.956 4.301 7.957 1.00 89.12 107 LYS A C 1
ATOM 850 O O . LYS A 1 107 ? 0.015 4.996 8.338 1.00 89.12 107 LYS A O 1
ATOM 855 N N . ARG A 1 108 ? 1.254 3.135 8.528 1.00 88.88 108 ARG A N 1
ATOM 856 C CA . ARG A 1 108 ? 0.546 2.650 9.717 1.00 88.88 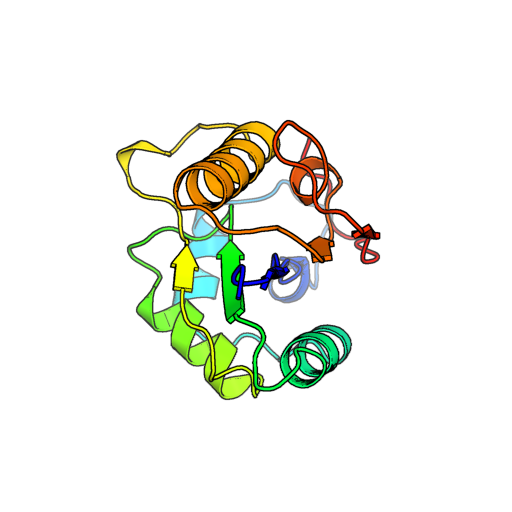108 ARG A CA 1
ATOM 857 C C . ARG A 1 108 ? 0.750 3.575 10.914 1.00 88.88 108 ARG A C 1
ATOM 859 O O . ARG A 1 108 ? -0.220 3.929 11.578 1.00 88.88 108 ARG A O 1
ATOM 866 N N . LYS A 1 109 ? 1.980 4.036 11.147 1.00 91.00 109 LYS A N 1
ATOM 867 C CA . LYS A 1 109 ? 2.278 4.975 12.233 1.00 91.00 109 LYS A CA 1
ATOM 868 C C . LYS A 1 109 ? 1.556 6.314 12.058 1.00 91.00 109 LYS A C 1
ATOM 870 O O . LYS A 1 109 ? 0.981 6.809 13.021 1.00 91.00 109 LYS A O 1
ATOM 875 N N . GLU A 1 110 ? 1.503 6.852 10.838 1.00 90.38 110 GLU A N 1
ATOM 876 C CA . GLU A 1 110 ? 0.738 8.066 10.521 1.00 90.38 110 GLU A CA 1
ATOM 877 C C . GLU A 1 110 ? -0.761 7.914 10.830 1.00 90.38 110 GLU A C 1
ATOM 879 O O . GLU A 1 110 ? -1.408 8.880 11.234 1.00 90.38 110 GLU A O 1
ATOM 884 N N . LEU A 1 111 ? -1.332 6.721 10.625 1.00 87.50 111 LEU A N 1
ATOM 885 C CA . LEU A 1 111 ? -2.718 6.429 10.997 1.00 87.50 111 LEU A CA 1
ATOM 886 C C . LEU A 1 111 ? -2.878 6.361 12.521 1.00 87.50 111 LEU A C 1
ATOM 888 O O . LEU A 1 111 ? -3.793 6.981 13.058 1.00 87.50 111 LEU A O 1
ATOM 892 N N . GLU A 1 112 ? -1.979 5.681 13.234 1.00 89.00 112 GLU A N 1
ATOM 893 C CA . GLU A 1 112 ? -2.001 5.663 14.705 1.00 89.00 112 GLU A CA 1
ATOM 894 C C . GLU A 1 112 ? -1.891 7.073 15.306 1.00 89.00 112 GLU A C 1
ATOM 896 O O . GLU A 1 112 ? -2.657 7.414 16.205 1.00 89.00 112 GLU A O 1
ATOM 901 N N . ASP A 1 113 ? -1.009 7.924 14.771 1.00 91.19 113 ASP A N 1
ATOM 902 C CA . ASP A 1 113 ? -0.837 9.314 15.222 1.00 91.19 113 ASP A CA 1
ATOM 903 C C . ASP A 1 113 ? -2.072 10.184 14.974 1.00 91.19 113 ASP A C 1
ATOM 905 O O . ASP A 1 113 ? -2.333 11.132 15.714 1.00 91.19 113 ASP A O 1
ATOM 909 N N . LYS A 1 114 ? -2.881 9.838 13.968 1.00 88.75 114 LYS A N 1
ATOM 910 C CA . LYS A 1 114 ? -4.189 10.460 13.715 1.00 88.75 114 LYS A CA 1
ATOM 911 C C . LYS A 1 114 ? -5.305 9.885 14.600 1.00 88.75 114 LYS A C 1
ATOM 913 O O . LYS A 1 114 ? -6.461 10.270 14.440 1.00 88.75 114 LYS A O 1
ATOM 918 N N . GLY A 1 115 ? -4.979 8.977 15.522 1.00 88.25 115 GLY A N 1
ATOM 919 C CA . GLY A 1 115 ? -5.912 8.375 16.473 1.00 88.25 115 GLY A CA 1
ATOM 920 C C . GLY A 1 115 ? -6.646 7.140 15.951 1.00 88.25 115 GLY A C 1
ATOM 921 O O . GLY A 1 115 ? -7.609 6.707 16.584 1.00 88.25 115 GLY A O 1
ATOM 922 N N . TYR A 1 116 ? -6.228 6.567 14.820 1.00 85.38 116 TYR A N 1
ATOM 923 C CA . TYR A 1 116 ? -6.797 5.316 14.320 1.00 85.38 116 TYR A CA 1
ATOM 924 C C . TYR A 1 116 ? -6.204 4.118 15.055 1.00 85.38 116 TYR A C 1
ATOM 926 O O . TYR A 1 116 ? -5.054 4.131 15.493 1.00 85.38 116 TYR A O 1
ATOM 934 N N . ARG A 1 117 ? -6.975 3.032 15.130 1.00 86.12 117 ARG A N 1
ATOM 935 C CA . ARG A 1 117 ? -6.464 1.730 15.561 1.00 86.12 117 ARG A CA 1
ATOM 936 C C . ARG A 1 117 ? -6.462 0.768 14.387 1.00 86.12 117 ARG A C 1
ATOM 938 O O . ARG A 1 117 ? -7.487 0.561 13.743 1.00 86.12 117 ARG A O 1
ATOM 945 N N . ILE A 1 118 ? -5.329 0.126 14.136 1.00 85.25 118 ILE A N 1
ATOM 946 C CA . ILE A 1 118 ? -5.206 -0.837 13.042 1.00 85.25 118 ILE A CA 1
ATOM 947 C C . ILE A 1 118 ? -5.613 -2.214 13.566 1.00 85.25 118 ILE A C 1
ATOM 949 O O . ILE A 1 118 ? -4.897 -2.852 14.340 1.00 85.25 118 ILE A O 1
ATOM 953 N N . HIS A 1 119 ? -6.808 -2.665 13.191 1.00 84.88 119 HIS A N 1
ATOM 954 C CA . HIS A 1 119 ? -7.349 -3.942 13.663 1.00 84.88 119 HIS A CA 1
ATOM 955 C C . HIS A 1 119 ? -6.878 -5.116 12.808 1.00 84.88 119 HIS A C 1
ATOM 957 O O . HIS A 1 119 ? -6.613 -6.189 13.350 1.00 84.88 119 HIS A O 1
ATOM 963 N N . GLY A 1 120 ? -6.767 -4.897 11.499 1.00 82.69 120 GLY A N 1
ATOM 964 C CA . GLY A 1 120 ? -6.438 -5.920 10.519 1.00 82.69 120 GLY A CA 1
ATOM 965 C C . GLY A 1 120 ? -5.472 -5.398 9.461 1.00 82.69 120 GLY A C 1
ATOM 966 O O . GLY A 1 120 ? -5.630 -4.274 8.986 1.00 82.69 120 GLY A O 1
ATOM 967 N N . SER A 1 121 ? -4.509 -6.222 9.058 1.00 82.75 121 SER A N 1
ATOM 968 C CA . SER A 1 121 ? -3.632 -5.938 7.915 1.00 82.75 121 SER A CA 1
ATOM 969 C C . SER A 1 121 ? -3.445 -7.201 7.076 1.00 82.75 121 SER A C 1
ATOM 971 O O . SER A 1 121 ? -2.663 -8.074 7.463 1.00 82.75 121 SER A O 1
ATOM 973 N N . PRO A 1 122 ? -4.192 -7.373 5.974 1.00 80.75 122 PRO A N 1
ATOM 974 C CA . PRO A 1 122 ? -3.872 -8.375 4.974 1.00 80.75 122 PRO A CA 1
ATOM 975 C C . PRO A 1 122 ? -2.743 -7.875 4.067 1.00 80.75 122 PRO A C 1
ATOM 977 O O . PRO A 1 122 ? -2.752 -6.731 3.615 1.00 80.75 122 PRO A O 1
ATOM 980 N N . GLY A 1 123 ? -1.788 -8.755 3.796 1.00 81.00 123 GLY A N 1
ATOM 981 C CA . GLY A 1 123 ? -0.637 -8.472 2.946 1.00 81.00 123 GLY A CA 1
ATOM 982 C C . GLY A 1 123 ? -0.076 -9.762 2.377 1.00 81.00 123 GLY A C 1
ATOM 983 O O . GLY A 1 123 ? -0.129 -10.818 3.017 1.00 81.00 123 GLY A O 1
ATOM 984 N N . ASP A 1 124 ? 0.412 -9.699 1.151 1.00 80.25 124 ASP A N 1
ATOM 985 C CA . ASP A 1 124 ? 0.963 -10.841 0.438 1.00 80.25 124 ASP A CA 1
ATOM 986 C C . ASP A 1 124 ? 2.490 -10.914 0.552 1.00 80.25 124 ASP A C 1
ATOM 988 O O . ASP A 1 124 ? 3.062 -11.963 0.257 1.00 80.25 124 ASP A O 1
ATOM 992 N N . GLN A 1 125 ? 3.142 -9.894 1.111 1.00 83.50 125 GLN A N 1
ATOM 993 C CA . GLN A 1 125 ? 4.554 -9.908 1.493 1.00 83.50 125 GLN A CA 1
ATOM 994 C C . GLN A 1 125 ? 4.725 -9.769 3.011 1.00 83.50 125 GLN A C 1
ATOM 996 O O . GLN A 1 125 ? 3.838 -9.315 3.730 1.00 83.50 125 GLN A O 1
ATOM 1001 N N . TRP A 1 126 ? 5.873 -10.187 3.548 1.00 86.56 126 TRP A N 1
ATOM 1002 C CA . TRP A 1 126 ? 6.156 -9.967 4.974 1.00 86.56 126 TRP A CA 1
ATOM 1003 C C . TRP A 1 126 ? 6.451 -8.494 5.284 1.00 86.56 126 TRP A C 1
ATOM 1005 O O . TRP A 1 126 ? 6.099 -8.013 6.361 1.00 86.56 126 TRP A O 1
ATOM 1015 N N . SER A 1 127 ? 7.026 -7.766 4.326 1.00 83.69 127 SER A N 1
ATOM 1016 C CA . SER A 1 127 ? 7.258 -6.318 4.397 1.00 83.69 127 SER A CA 1
ATOM 1017 C C . SER A 1 127 ? 5.962 -5.513 4.582 1.00 83.69 127 SER A C 1
ATOM 1019 O O . SER A 1 127 ? 5.970 -4.466 5.223 1.00 83.69 127 SER A O 1
ATOM 1021 N N . ASP A 1 128 ? 4.823 -6.040 4.135 1.00 82.50 128 ASP A N 1
ATOM 1022 C CA . ASP A 1 128 ? 3.499 -5.450 4.357 1.00 82.50 128 ASP A CA 1
ATOM 1023 C C . ASP A 1 128 ? 3.030 -5.535 5.814 1.00 82.50 128 ASP A C 1
ATOM 1025 O O . ASP A 1 128 ? 2.261 -4.696 6.283 1.00 82.50 128 ASP A O 1
ATOM 1029 N N . LEU A 1 129 ? 3.479 -6.562 6.537 1.00 85.88 129 LEU A N 1
ATOM 1030 C CA . LEU A 1 129 ? 2.925 -6.964 7.833 1.00 85.88 129 LEU A CA 1
ATOM 1031 C C . LEU A 1 129 ? 3.838 -6.626 9.011 1.00 85.88 129 LEU A C 1
ATOM 1033 O O . LEU A 1 129 ? 3.366 -6.554 10.144 1.00 85.88 129 LEU A O 1
ATOM 1037 N N . MET A 1 130 ? 5.134 -6.456 8.751 1.00 84.56 130 MET A N 1
ATOM 1038 C CA . MET A 1 130 ? 6.162 -6.231 9.766 1.00 84.56 130 MET A CA 1
ATOM 1039 C C . MET A 1 130 ? 6.492 -4.743 9.942 1.00 84.56 130 MET A C 1
ATOM 1041 O O . MET A 1 130 ? 6.141 -3.897 9.117 1.00 84.56 130 MET A O 1
ATOM 1045 N N . GLY A 1 131 ? 7.174 -4.420 11.042 1.00 85.50 131 GLY A N 1
ATOM 1046 C CA . GLY A 1 131 ? 7.595 -3.064 11.397 1.00 85.50 131 GLY A CA 1
ATOM 1047 C C . GLY A 1 131 ? 6.824 -2.478 12.582 1.00 85.50 131 GLY A C 1
ATOM 1048 O O . GLY A 1 131 ? 6.094 -3.167 13.297 1.00 85.50 131 GLY A O 1
ATOM 1049 N N . LEU A 1 132 ? 6.995 -1.176 12.794 1.00 82.00 132 LEU A N 1
ATOM 1050 C CA . LEU A 1 132 ? 6.275 -0.415 13.813 1.00 82.00 132 LEU A CA 1
ATOM 1051 C C . LEU A 1 132 ? 4.788 -0.284 13.441 1.00 82.00 132 LEU A C 1
ATOM 1053 O O . LEU A 1 132 ? 4.408 -0.499 12.282 1.00 82.00 132 LEU A O 1
ATOM 1057 N N . ALA A 1 133 ? 3.958 0.071 14.429 1.00 85.12 133 ALA A N 1
ATOM 1058 C CA . ALA A 1 133 ? 2.511 0.245 14.261 1.00 85.12 133 ALA A CA 1
ATOM 1059 C C . ALA A 1 133 ? 1.842 -0.995 13.631 1.00 85.12 133 ALA A C 1
ATOM 1061 O O . ALA A 1 133 ? 1.114 -0.909 12.642 1.00 85.12 133 ALA A O 1
ATOM 1062 N N . SER A 1 134 ? 2.193 -2.188 14.123 1.00 84.94 134 SER A N 1
ATOM 1063 C CA . SER A 1 134 ? 1.641 -3.446 13.612 1.00 84.94 134 SER A CA 1
ATOM 1064 C C . SER A 1 134 ? 0.150 -3.557 13.934 1.00 84.94 134 SER A C 1
ATOM 1066 O O . SER A 1 134 ? -0.302 -3.167 15.011 1.00 84.94 134 SER A O 1
ATOM 1068 N N . ALA A 1 135 ? -0.617 -4.131 13.007 1.00 86.75 135 ALA A N 1
ATOM 1069 C CA . ALA A 1 135 ? -2.030 -4.396 13.238 1.00 86.75 135 ALA A CA 1
ATOM 1070 C C . ALA A 1 135 ? -2.234 -5.357 14.416 1.00 86.75 135 ALA A C 1
ATOM 1072 O O . ALA A 1 135 ? -1.404 -6.228 14.680 1.00 86.75 135 ALA A O 1
ATOM 1073 N N . LYS A 1 136 ? -3.395 -5.264 15.077 1.00 88.25 136 LYS A N 1
ATOM 1074 C CA . LYS A 1 136 ? -3.795 -6.245 16.099 1.00 88.25 136 LYS A CA 1
ATOM 1075 C C . LYS A 1 136 ? -3.803 -7.672 15.538 1.00 88.25 136 LYS A C 1
ATOM 1077 O O . LYS A 1 136 ? -3.467 -8.609 16.258 1.00 88.25 136 LYS A O 1
ATOM 1082 N N . GLN A 1 137 ? -4.206 -7.828 14.279 1.00 86.50 137 GLN A N 1
ATOM 1083 C CA . GLN A 1 137 ? -4.161 -9.092 13.563 1.00 86.50 137 GLN A CA 1
ATOM 1084 C C . GLN A 1 137 ? -3.648 -8.881 12.136 1.00 86.50 137 GLN A C 1
ATOM 1086 O O . GLN A 1 137 ? -4.182 -8.070 11.382 1.00 86.50 137 GLN A O 1
ATOM 1091 N N . SER A 1 138 ? -2.623 -9.637 11.760 1.00 86.69 138 SER A N 1
ATOM 1092 C CA . SER A 1 138 ? -2.065 -9.635 10.406 1.00 86.69 138 SER A CA 1
ATOM 1093 C C . SER A 1 138 ? -2.448 -10.924 9.685 1.00 86.69 138 SER A C 1
ATOM 1095 O O . SER A 1 138 ? -2.450 -11.998 10.287 1.00 86.69 138 SER A O 1
ATOM 1097 N N . PHE A 1 139 ? -2.768 -10.826 8.395 1.00 83.44 139 PHE A N 1
ATOM 1098 C CA . PHE A 1 139 ? -3.188 -11.956 7.567 1.00 83.44 139 PHE A CA 1
ATOM 1099 C C . PHE A 1 139 ? -2.237 -12.089 6.375 1.00 83.44 139 PHE A C 1
ATOM 1101 O O . PHE A 1 139 ? -2.319 -11.315 5.423 1.00 83.44 139 PHE A O 1
ATOM 1108 N N . LYS A 1 140 ? -1.326 -13.068 6.425 1.00 85.38 140 LYS A N 1
ATOM 1109 C CA . LYS A 1 140 ? -0.412 -13.348 5.312 1.00 85.38 140 LYS A CA 1
ATOM 1110 C C . LYS A 1 140 ? -1.158 -14.072 4.198 1.00 85.38 140 LYS A C 1
ATOM 1112 O O . LYS A 1 140 ? -1.596 -15.208 4.374 1.00 85.38 140 LYS A O 1
ATOM 1117 N N . LEU A 1 141 ? -1.276 -13.420 3.050 1.00 80.00 141 LEU A N 1
ATOM 1118 C CA . LEU A 1 141 ? -1.811 -14.021 1.836 1.00 80.00 141 LEU A CA 1
ATOM 1119 C C . LEU A 1 141 ? -0.709 -14.833 1.132 1.00 80.00 141 LEU A C 1
ATOM 1121 O O . LEU A 1 141 ? 0.471 -14.471 1.210 1.00 80.00 141 LEU A O 1
ATOM 1125 N N . PRO A 1 142 ? -1.045 -15.957 0.477 1.00 79.38 142 PRO A N 1
ATOM 1126 C CA 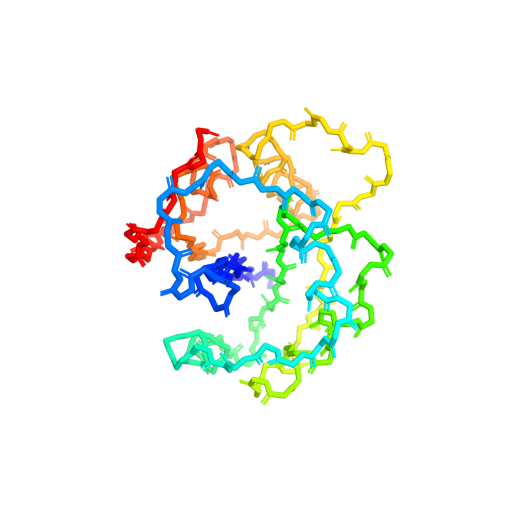. PRO A 1 142 ? -0.078 -16.699 -0.319 1.00 79.38 142 PRO A CA 1
ATOM 1127 C C . PRO A 1 142 ? 0.320 -15.881 -1.554 1.00 79.38 142 PRO A C 1
ATOM 1129 O O . PRO A 1 142 ? -0.539 -15.462 -2.324 1.00 79.38 142 PRO A O 1
ATOM 1132 N N . ASN A 1 143 ? 1.625 -15.701 -1.749 1.00 75.25 143 ASN A N 1
ATOM 1133 C CA . ASN A 1 143 ? 2.217 -15.204 -2.986 1.00 75.25 143 ASN A CA 1
ATOM 1134 C C . ASN A 1 143 ? 3.421 -16.102 -3.298 1.00 75.25 143 ASN A C 1
ATOM 1136 O O . ASN A 1 143 ? 4.298 -16.276 -2.453 1.00 75.25 143 ASN A O 1
ATOM 1140 N N . LEU A 1 144 ? 3.385 -16.749 -4.463 1.00 71.38 144 LEU A N 1
ATOM 1141 C CA . LEU A 1 144 ? 4.412 -17.680 -4.943 1.00 71.38 144 LEU A CA 1
ATOM 1142 C C . LEU A 1 144 ? 5.267 -17.073 -6.065 1.00 71.38 144 LEU A C 1
ATOM 1144 O O . LEU A 1 144 ? 6.149 -17.752 -6.583 1.00 71.38 144 LEU A O 1
ATOM 1148 N N . MET A 1 145 ? 4.969 -15.840 -6.476 1.00 69.38 145 MET A N 1
ATOM 1149 C CA . MET A 1 145 ? 5.493 -15.248 -7.704 1.00 69.38 145 MET A CA 1
ATOM 1150 C C . MET A 1 145 ? 6.772 -14.461 -7.461 1.00 69.38 145 MET A C 1
ATOM 1152 O O . MET A 1 145 ? 7.723 -14.574 -8.230 1.00 69.38 145 MET A O 1
ATOM 1156 N N . ASP A 1 146 ? 6.800 -13.680 -6.391 1.00 69.94 146 ASP A N 1
ATOM 1157 C CA . ASP A 1 146 ? 7.880 -12.757 -6.090 1.00 69.94 146 ASP A CA 1
ATOM 1158 C C . ASP A 1 146 ? 8.081 -12.581 -4.582 1.00 69.94 146 ASP A C 1
ATOM 1160 O O . ASP A 1 146 ? 7.226 -12.902 -3.751 1.00 69.94 146 ASP A O 1
ATOM 1164 N N . TYR A 1 147 ? 9.270 -12.095 -4.228 1.00 75.38 147 TYR A N 1
ATOM 1165 C CA . TYR A 1 147 ? 9.645 -11.783 -2.858 1.00 75.38 147 TYR A CA 1
ATOM 1166 C C . TYR A 1 147 ? 10.153 -10.354 -2.778 1.00 75.38 147 TYR A C 1
ATOM 1168 O O . TYR A 1 147 ? 11.090 -9.973 -3.481 1.00 75.38 147 TYR A O 1
ATOM 1176 N N . ILE A 1 148 ? 9.547 -9.594 -1.875 1.00 72.06 148 ILE A N 1
ATOM 1177 C CA . ILE A 1 148 ? 9.950 -8.233 -1.559 1.00 72.06 148 ILE A CA 1
ATOM 1178 C C . ILE A 1 148 ? 10.521 -8.238 -0.140 1.00 72.06 148 ILE A C 1
ATOM 1180 O O . ILE A 1 148 ? 9.749 -8.453 0.806 1.00 72.06 148 ILE A O 1
ATOM 1184 N N . PRO A 1 149 ? 11.837 -8.002 0.018 1.00 66.75 149 PRO A N 1
ATOM 1185 C CA . PRO A 1 149 ? 12.452 -7.882 1.333 1.00 66.75 149 PRO A CA 1
ATOM 1186 C C . PRO A 1 149 ? 11.916 -6.694 2.147 1.00 66.75 149 PRO A C 1
ATOM 1188 O O . PRO A 1 149 ? 11.528 -5.654 1.562 1.00 66.75 149 PRO A O 1
#

Foldseek 3Di:
DAAEEAEEEDCLDCCVVPVDDDDDDDLVVVVVVLQVLPRDADPVVLVVLVPAPPRHAYEYEYASFEPVSVVSVQSNCVVNVRNRHPYYHYDYPVCPPPALLRVLQVVLVVCVVVRHAHAEYEDQAVSNQDDHNHHVYYHHDHDPRDYGD

Radius of gyration: 14.8 Å; chains: 1; bounding box: 34×30×38 Å

Sequence (149 aa):
MIPAVLMAIWGWPSSLLHEKNLRVFDENSFDEWVDLAEAPALRASLRLCTLTPADGIQTYSANWRSEYQRNFTQKNLKFSGCSDWERLILRGSSEVGILAASYQSGKRKELEDKGYRIHGSPGDQWSDLMGLASAKQSFKLPNLMDYIP

Secondary structure (DSSP, 8-state):
-PPEEEEEE----GGGT-SS------HHHHHHHHHHT-PPPPHHHHHHHHHS-TTSEEEEEEEEEEGGGHHHHHHHHHHTT----SEEEEE-GGGTT--HHHHHHHHHHHHHHTT-EEEEEEESSSTTT-SSS--SEEEE----S----

Organism: NCBI:txid194707

pLDDT: mean 76.54, std 13.65, range [41.47, 93.81]

InterPro domains:
  IPR005519 Acid phosphatase, class B-like [PF03767] (19-148)
  IPR023214 HAD superfamily [G3DSA:3.40.50.1000] (7-149)